Protein AF-A0A1I7D0I8-F1 (afdb_monomer_lite)

pLDDT: mean 78.52, std 21.03, range [39.0, 98.69]

Secondary structure (DSSP, 8-state):
--SSSHHHHHHHHHHHHHHHHHHHHHHSSSS-------PPPP-GGGHHHHHHHHHHHHHTT-HHHHHHHB-S--TTHHHHHHHHHHHHTT---SS--EEE-SSS-TTEEEEEEEEE-TTS-EEEEEEEEEEETTEEEE--STTTT-

Structure (mmCIF, N/CA/C/O backbone):
data_AF-A0A1I7D0I8-F1
#
_entry.id   AF-A0A1I7D0I8-F1
#
loop_
_atom_site.group_PDB
_atom_site.id
_atom_site.type_symbol
_atom_site.label_atom_id
_atom_site.label_alt_id
_atom_site.label_comp_id
_atom_site.label_asym_id
_atom_site.label_entity_id
_atom_site.label_seq_id
_atom_site.pdbx_PDB_ins_code
_atom_site.Cartn_x
_atom_site.Cartn_y
_atom_site.Cartn_z
_atom_site.occupancy
_atom_site.B_iso_or_equiv
_atom_site.auth_seq_id
_atom_site.auth_comp_id
_atom_site.auth_asym_id
_atom_site.auth_atom_id
_atom_site.pdbx_PDB_model_num
ATOM 1 N N . MET A 1 1 ? 69.950 18.286 -62.481 1.00 48.88 1 MET A N 1
ATOM 2 C CA . MET A 1 1 ? 69.064 17.129 -62.732 1.00 48.88 1 MET A CA 1
ATOM 3 C C . MET A 1 1 ? 68.571 16.638 -61.374 1.00 48.88 1 MET A C 1
ATOM 5 O O . MET A 1 1 ? 69.284 15.892 -60.726 1.00 48.88 1 MET A O 1
ATOM 9 N N . GLY A 1 2 ? 67.474 17.189 -60.840 1.00 50.50 2 GLY A N 1
ATOM 10 C CA . GLY A 1 2 ? 67.164 16.956 -59.418 1.00 50.50 2 GLY A CA 1
ATOM 11 C C . GLY A 1 2 ? 65.962 17.684 -58.817 1.00 50.50 2 GLY A C 1
ATOM 12 O O . GLY A 1 2 ? 66.007 17.998 -57.638 1.00 50.50 2 GLY A O 1
ATOM 13 N N . ILE A 1 3 ? 64.910 17.986 -59.588 1.00 49.03 3 ILE A N 1
ATOM 14 C CA . ILE A 1 3 ? 63.690 18.613 -59.026 1.00 49.03 3 ILE A CA 1
ATOM 15 C C . ILE A 1 3 ? 62.401 17.857 -59.417 1.00 49.03 3 ILE A C 1
ATOM 17 O O . ILE A 1 3 ? 61.373 18.016 -58.769 1.00 49.03 3 ILE A O 1
ATOM 21 N N . GLU A 1 4 ? 62.444 16.944 -60.392 1.00 44.22 4 GLU A N 1
ATOM 22 C CA . GLU A 1 4 ? 61.228 16.287 -60.902 1.00 44.22 4 GLU A CA 1
ATOM 23 C C . GLU A 1 4 ? 60.800 15.018 -60.146 1.00 44.22 4 GLU A C 1
ATOM 25 O O . GLU A 1 4 ? 59.616 14.699 -60.118 1.00 44.22 4 GLU A O 1
ATOM 30 N N . ASN A 1 5 ? 61.712 14.332 -59.447 1.00 45.62 5 ASN A N 1
ATOM 31 C CA . ASN A 1 5 ? 61.372 13.083 -58.746 1.00 45.62 5 ASN A CA 1
ATOM 32 C C . ASN A 1 5 ? 60.734 13.280 -57.361 1.00 45.62 5 ASN A C 1
ATOM 34 O O . ASN A 1 5 ? 60.104 12.362 -56.847 1.00 45.62 5 ASN A O 1
ATOM 38 N N . TYR A 1 6 ? 60.832 14.468 -56.754 1.00 47.09 6 TYR A N 1
ATOM 39 C CA . TYR A 1 6 ? 60.347 14.671 -55.381 1.00 47.09 6 TYR A CA 1
ATOM 40 C C . TYR A 1 6 ? 58.831 14.919 -55.295 1.00 47.09 6 TYR A C 1
ATOM 42 O O . TYR A 1 6 ? 58.235 14.721 -54.243 1.00 47.09 6 TYR A O 1
ATOM 50 N N . ARG A 1 7 ? 58.176 15.335 -56.391 1.00 46.88 7 ARG A N 1
ATOM 51 C CA . ARG A 1 7 ? 56.738 15.678 -56.388 1.00 46.88 7 ARG A CA 1
ATOM 52 C C . ARG A 1 7 ? 55.803 14.471 -56.459 1.00 46.88 7 ARG A C 1
ATOM 54 O O . ARG A 1 7 ? 54.665 14.570 -56.006 1.00 46.88 7 ARG A O 1
ATOM 61 N N . ILE A 1 8 ? 56.254 13.354 -57.030 1.00 48.59 8 ILE A N 1
ATOM 62 C CA . ILE A 1 8 ? 55.388 12.190 -57.278 1.00 48.59 8 ILE A CA 1
ATOM 63 C C . ILE A 1 8 ? 55.277 11.296 -56.034 1.00 48.59 8 ILE A C 1
ATOM 65 O O . ILE A 1 8 ? 54.211 10.733 -55.777 1.00 48.59 8 ILE A O 1
ATOM 69 N N . GLU A 1 9 ? 56.321 11.225 -55.205 1.00 44.44 9 GLU A N 1
ATOM 70 C CA . GLU A 1 9 ? 56.291 10.416 -53.979 1.00 44.44 9 GLU A CA 1
ATOM 71 C C . GLU A 1 9 ? 55.437 11.048 -52.871 1.00 44.44 9 GLU A C 1
ATOM 73 O O . GLU A 1 9 ? 54.676 10.353 -52.194 1.00 44.44 9 GLU A O 1
ATOM 78 N N . THR A 1 10 ? 55.459 12.377 -52.721 1.00 45.75 10 THR A N 1
ATOM 79 C CA . THR A 1 10 ? 54.723 13.053 -51.634 1.00 45.75 10 THR A CA 1
ATOM 80 C C . THR A 1 10 ? 53.202 13.030 -51.830 1.00 45.75 10 THR A C 1
ATOM 82 O O . THR A 1 10 ? 52.448 13.109 -50.858 1.00 45.75 10 THR A O 1
ATOM 85 N N . MET A 1 11 ? 52.727 12.902 -53.073 1.00 40.78 11 MET A N 1
ATOM 86 C CA . MET A 1 11 ? 51.295 12.917 -53.390 1.00 40.78 11 MET A CA 1
ATOM 87 C C . MET A 1 11 ? 50.622 11.555 -53.143 1.00 40.78 11 MET A C 1
ATOM 89 O O . MET A 1 11 ? 49.454 11.513 -52.762 1.00 40.78 11 MET A O 1
ATOM 93 N N . LYS A 1 12 ? 51.365 10.443 -53.259 1.00 39.00 12 LYS A N 1
ATOM 94 C CA . LYS A 1 12 ? 50.852 9.088 -52.977 1.00 39.00 12 LYS A CA 1
ATOM 95 C C . LYS A 1 12 ? 50.714 8.804 -51.477 1.00 39.00 12 LYS A C 1
ATOM 97 O O . LYS A 1 12 ? 49.772 8.132 -51.067 1.00 39.00 12 LYS A O 1
ATOM 102 N N . ILE A 1 13 ? 51.591 9.379 -50.651 1.00 46.41 13 ILE A N 1
ATOM 103 C CA . ILE A 1 13 ? 51.574 9.194 -49.187 1.00 46.41 13 ILE A CA 1
ATOM 104 C C . ILE A 1 13 ? 50.351 9.874 -48.547 1.00 46.41 13 ILE A C 1
ATOM 106 O O . ILE A 1 13 ? 49.750 9.333 -47.621 1.00 46.41 13 ILE A O 1
ATOM 110 N N . ARG A 1 14 ? 49.919 11.030 -49.074 1.00 42.53 14 ARG A N 1
ATOM 111 C CA . ARG A 1 14 ? 48.732 11.739 -48.560 1.00 42.53 14 ARG A CA 1
ATOM 112 C C . ARG A 1 14 ? 47.406 11.061 -48.918 1.00 42.53 14 ARG A C 1
ATOM 114 O O . ARG A 1 14 ? 46.431 11.250 -48.195 1.00 42.53 14 ARG A O 1
ATOM 121 N N . LEU A 1 15 ? 47.381 10.265 -49.989 1.00 41.12 15 LEU A N 1
ATOM 122 C CA . LEU A 1 15 ? 46.175 9.569 -50.447 1.00 41.12 15 LEU A CA 1
ATOM 123 C C . LEU A 1 15 ? 45.934 8.237 -49.713 1.00 41.12 15 LEU A C 1
ATOM 125 O O . LEU A 1 15 ? 44.792 7.814 -49.587 1.00 41.12 15 LEU A O 1
ATOM 129 N N . LEU A 1 16 ? 46.990 7.602 -49.191 1.00 41.84 16 LEU A N 1
ATOM 130 C CA . LEU A 1 16 ? 46.902 6.355 -48.414 1.00 41.84 16 LEU A CA 1
ATOM 131 C C . LEU A 1 16 ? 46.567 6.584 -46.931 1.00 41.84 16 LEU A C 1
ATOM 133 O O . LEU A 1 16 ? 45.961 5.724 -46.295 1.00 41.84 16 LEU A O 1
ATOM 137 N N . ALA A 1 17 ? 46.907 7.751 -46.378 1.00 43.59 17 ALA A N 1
ATOM 138 C CA . ALA A 1 17 ? 46.614 8.079 -44.980 1.00 43.59 17 ALA A CA 1
ATOM 139 C C . ALA A 1 17 ? 45.134 8.433 -44.729 1.00 43.59 17 ALA A C 1
ATOM 141 O O . ALA A 1 17 ? 44.655 8.326 -43.603 1.00 43.59 17 ALA A O 1
ATOM 142 N N . THR A 1 18 ? 44.390 8.832 -45.764 1.00 44.91 18 THR A N 1
ATOM 143 C CA . THR A 1 18 ? 42.977 9.231 -45.639 1.00 44.91 18 THR A CA 1
ATOM 144 C C . THR A 1 18 ? 42.000 8.061 -45.762 1.00 44.91 18 THR A C 1
ATOM 146 O O . THR A 1 18 ? 40.880 8.158 -45.271 1.00 44.91 18 THR A O 1
ATOM 149 N N . THR A 1 19 ? 42.406 6.934 -46.354 1.00 44.72 19 THR A N 1
ATOM 150 C CA . THR A 1 19 ? 41.520 5.769 -46.544 1.00 44.72 19 THR A CA 1
ATOM 151 C C . THR A 1 19 ? 41.518 4.814 -45.348 1.00 44.72 19 THR A C 1
ATOM 153 O O . THR A 1 19 ? 40.512 4.159 -45.094 1.00 44.72 19 THR A O 1
ATOM 156 N N . PHE A 1 20 ? 42.599 4.759 -44.563 1.00 41.97 20 PHE A N 1
ATOM 157 C CA . PHE A 1 20 ? 42.677 3.867 -43.396 1.00 41.97 20 PHE A CA 1
ATOM 158 C C . PHE A 1 20 ? 41.934 4.404 -42.161 1.00 41.97 20 PHE A C 1
ATOM 160 O O . PHE A 1 20 ? 41.483 3.628 -41.322 1.00 41.97 20 PHE A O 1
ATOM 167 N N . MET A 1 21 ? 41.753 5.726 -42.061 1.00 41.66 21 MET A N 1
ATOM 168 C CA . MET A 1 21 ? 41.075 6.362 -40.923 1.00 41.66 21 MET A CA 1
ATOM 169 C C . MET A 1 21 ? 39.541 6.316 -41.031 1.00 41.66 21 MET A C 1
ATOM 171 O O . MET A 1 21 ? 38.854 6.444 -40.023 1.00 41.66 21 MET A O 1
ATOM 175 N N . ALA A 1 22 ? 38.993 6.090 -42.230 1.00 42.31 22 ALA A N 1
ATOM 176 C CA . ALA A 1 22 ? 37.548 5.985 -42.446 1.00 42.31 22 ALA A CA 1
ATOM 177 C C . ALA A 1 22 ? 36.986 4.600 -42.069 1.00 42.31 22 ALA A C 1
ATOM 179 O O . ALA A 1 22 ? 35.864 4.503 -41.576 1.00 42.31 22 ALA A O 1
ATOM 180 N N . CYS A 1 23 ? 37.772 3.528 -42.227 1.00 39.50 23 CYS A N 1
ATOM 181 C CA . CYS A 1 23 ? 37.323 2.173 -41.885 1.00 39.50 23 CYS A CA 1
ATOM 182 C C . CYS A 1 23 ? 37.306 1.905 -40.371 1.00 39.50 23 CYS A C 1
ATOM 184 O O . CYS A 1 23 ? 36.460 1.151 -39.901 1.00 39.50 23 CYS A O 1
ATOM 186 N N . VAL A 1 24 ? 38.186 2.541 -39.589 1.00 46.53 24 VAL A N 1
ATOM 187 C CA . VAL A 1 24 ? 38.213 2.365 -38.122 1.00 46.53 24 VAL A CA 1
ATOM 188 C C . VAL A 1 24 ? 37.065 3.121 -37.440 1.00 46.53 24 VAL A C 1
ATOM 190 O O . VAL A 1 24 ? 36.523 2.644 -36.447 1.00 46.53 24 VAL A O 1
ATOM 193 N N . VAL A 1 25 ? 36.630 4.256 -38.001 1.00 45.66 25 VAL A N 1
ATOM 194 C CA . VAL A 1 25 ? 35.525 5.057 -37.444 1.00 45.66 25 VAL A CA 1
ATOM 195 C C . VAL A 1 25 ? 34.154 4.420 -37.719 1.00 45.66 25 VAL A C 1
ATOM 197 O O . VAL A 1 25 ? 33.277 4.496 -36.865 1.00 45.66 25 VAL A O 1
ATOM 200 N N . LEU A 1 26 ? 33.974 3.720 -38.847 1.00 44.88 26 LEU A N 1
ATOM 201 C CA . LEU A 1 26 ? 32.711 3.036 -39.178 1.00 44.88 26 LEU A CA 1
ATOM 202 C C . LEU A 1 26 ? 32.525 1.673 -38.485 1.00 44.88 26 LEU A C 1
ATOM 204 O O . LEU A 1 26 ? 31.398 1.194 -38.388 1.00 44.88 26 LEU A O 1
ATOM 208 N N . LEU A 1 27 ? 33.593 1.056 -37.970 1.00 44.22 27 LEU A N 1
ATOM 209 C CA . LEU A 1 27 ? 33.509 -0.210 -37.225 1.00 44.22 27 LEU A CA 1
ATOM 210 C C . LEU A 1 27 ? 33.183 -0.024 -35.733 1.00 44.22 27 LEU A C 1
ATOM 212 O O . LEU A 1 27 ? 32.792 -0.984 -35.075 1.00 44.22 27 LEU A O 1
ATOM 216 N N . PHE A 1 28 ? 33.285 1.198 -35.201 1.00 45.84 28 PHE A N 1
ATOM 217 C CA . PHE A 1 28 ? 33.007 1.493 -33.788 1.00 45.84 28 PHE A CA 1
ATOM 218 C C . PHE A 1 28 ? 31.588 2.011 -33.511 1.00 45.84 28 PHE A C 1
ATOM 220 O O . PHE A 1 28 ? 31.222 2.195 -32.355 1.00 45.84 28 PHE A O 1
ATOM 227 N N . SER A 1 29 ? 30.763 2.227 -34.540 1.00 46.62 29 SER A N 1
ATOM 228 C CA . SER A 1 29 ? 29.387 2.725 -34.369 1.00 46.62 29 SER A CA 1
ATOM 229 C C . SER A 1 29 ? 28.353 1.623 -34.098 1.00 46.62 29 SER A C 1
ATOM 231 O O . SER A 1 29 ? 27.188 1.930 -33.867 1.00 46.62 29 SER A O 1
ATOM 233 N N . ALA A 1 30 ? 28.744 0.344 -34.133 1.00 48.44 30 ALA A N 1
ATOM 234 C CA . ALA A 1 30 ? 27.815 -0.785 -34.006 1.00 48.44 30 ALA A CA 1
ATOM 235 C C . ALA A 1 30 ? 27.694 -1.361 -32.581 1.00 48.44 30 ALA A C 1
ATOM 237 O O . ALA A 1 30 ? 26.842 -2.212 -32.344 1.00 48.44 30 ALA A O 1
ATOM 238 N N . THR A 1 31 ? 28.505 -0.918 -31.616 1.00 52.00 31 THR A N 1
ATOM 239 C CA . THR A 1 31 ? 28.508 -1.481 -30.250 1.00 52.00 31 THR A CA 1
ATOM 240 C C . THR A 1 31 ? 27.704 -0.665 -29.236 1.00 52.00 31 THR A C 1
ATOM 242 O O . THR A 1 31 ? 27.756 -0.950 -28.044 1.00 52.00 31 THR A O 1
ATOM 245 N N . SER A 1 32 ? 26.920 0.319 -29.687 1.00 51.16 32 SER A N 1
ATOM 246 C CA . SER A 1 32 ? 26.067 1.145 -28.817 1.00 51.16 32 SER A CA 1
ATOM 247 C C . SER A 1 32 ? 24.584 0.773 -28.868 1.00 51.16 32 SER A C 1
ATOM 249 O O . SER A 1 32 ? 23.750 1.576 -28.464 1.00 51.16 32 SER A O 1
ATOM 251 N N . LEU A 1 33 ? 24.220 -0.434 -29.315 1.00 49.75 33 LEU A N 1
ATOM 252 C CA . LEU A 1 33 ? 22.981 -1.045 -28.828 1.00 49.75 33 LEU A CA 1
ATOM 253 C C . LEU A 1 33 ? 23.306 -1.719 -27.492 1.00 49.75 33 LEU A C 1
ATOM 255 O O . LEU A 1 33 ? 23.332 -2.943 -27.375 1.00 49.75 33 LEU A O 1
ATOM 259 N N . SER A 1 34 ? 23.562 -0.904 -26.466 1.00 51.47 34 SER A N 1
ATOM 260 C CA . SER A 1 34 ? 23.255 -1.322 -25.103 1.00 51.47 34 SER A CA 1
ATOM 261 C C . SER A 1 34 ? 21.763 -1.594 -25.128 1.00 51.47 34 SER A C 1
ATOM 263 O O . SER A 1 34 ? 20.964 -0.659 -25.092 1.00 51.47 34 SER A O 1
ATOM 265 N N . GLY A 1 35 ? 21.391 -2.855 -25.345 1.00 44.66 35 GLY A N 1
ATOM 266 C CA . GLY A 1 35 ? 20.004 -3.262 -25.303 1.00 44.66 35 GLY A CA 1
ATOM 267 C C . GLY A 1 35 ? 19.427 -2.692 -24.020 1.00 44.66 35 GLY A C 1
ATOM 268 O O . GLY A 1 35 ? 19.944 -2.966 -22.936 1.00 44.66 35 GLY A O 1
ATOM 269 N N . CYS A 1 36 ? 18.391 -1.867 -24.144 1.00 55.06 36 CYS A N 1
ATOM 270 C CA . CYS A 1 36 ? 17.439 -1.688 -23.068 1.00 55.06 36 CYS A CA 1
ATOM 271 C C . CYS A 1 36 ? 16.874 -3.087 -22.815 1.00 55.06 36 CYS A C 1
ATOM 273 O O . CYS A 1 36 ? 15.862 -3.466 -23.395 1.00 55.06 36 CYS A O 1
ATOM 275 N N . THR A 1 37 ? 17.588 -3.912 -22.049 1.00 51.62 37 THR A N 1
ATOM 276 C CA . THR A 1 37 ? 17.007 -5.117 -21.494 1.00 51.62 37 THR A CA 1
ATOM 277 C C . THR A 1 37 ? 15.959 -4.586 -20.542 1.00 51.62 37 THR A C 1
ATOM 279 O O . THR A 1 37 ? 16.276 -4.064 -19.475 1.00 51.62 37 THR A O 1
ATOM 282 N N . SER A 1 38 ? 14.705 -4.609 -20.988 1.00 59.16 38 SER A N 1
ATOM 283 C CA . SER A 1 38 ? 13.566 -4.477 -20.097 1.00 59.16 38 SER A CA 1
ATOM 284 C C . SER A 1 38 ? 13.858 -5.380 -18.901 1.00 59.16 38 SER A C 1
ATOM 286 O O . SER A 1 38 ? 14.307 -6.518 -19.084 1.00 59.16 38 SER A O 1
ATOM 288 N N . GLY A 1 39 ? 13.720 -4.846 -17.686 1.00 66.81 39 GLY A N 1
ATOM 289 C CA . GLY A 1 39 ? 13.868 -5.651 -16.479 1.00 66.81 39 GLY A CA 1
ATOM 290 C C . GLY A 1 39 ? 12.979 -6.902 -16.552 1.00 66.81 39 GLY A C 1
ATOM 291 O O . GLY A 1 39 ? 12.086 -6.982 -17.402 1.00 66.81 39 GLY A O 1
ATOM 292 N N . PRO A 1 40 ? 13.211 -7.905 -15.693 1.00 78.31 40 PRO A N 1
ATOM 293 C CA . PRO A 1 40 ? 12.360 -9.085 -15.662 1.00 78.31 40 PRO A CA 1
ATOM 294 C C . PRO A 1 40 ? 10.892 -8.680 -15.533 1.00 78.31 40 PRO A C 1
ATOM 296 O O . PRO A 1 40 ? 10.565 -7.697 -14.863 1.00 78.31 40 PRO A O 1
ATOM 299 N N . ALA A 1 41 ? 10.024 -9.457 -16.180 1.00 84.81 41 ALA A N 1
ATOM 300 C CA . ALA A 1 41 ? 8.589 -9.244 -16.114 1.00 84.81 41 ALA A CA 1
ATOM 301 C C . ALA A 1 41 ? 8.104 -9.212 -14.648 1.00 84.81 41 ALA A C 1
ATOM 303 O O . ALA A 1 41 ? 8.691 -9.896 -13.799 1.00 84.81 41 ALA A O 1
ATOM 304 N N . PRO A 1 42 ? 7.034 -8.457 -14.348 1.00 88.00 42 PRO A N 1
ATOM 305 C CA . PRO A 1 42 ? 6.512 -8.342 -12.996 1.00 88.00 42 PRO A CA 1
ATOM 306 C C . PRO A 1 42 ? 6.181 -9.688 -12.350 1.00 88.00 42 PRO A C 1
ATOM 308 O O . PRO A 1 42 ? 5.407 -10.487 -12.879 1.00 88.00 42 PRO A O 1
ATOM 311 N N . ASP A 1 43 ? 6.738 -9.922 -11.163 1.00 88.19 43 ASP A N 1
ATOM 312 C CA . ASP A 1 43 ? 6.449 -11.113 -10.366 1.00 88.19 43 ASP A CA 1
ATOM 313 C C . ASP A 1 43 ? 5.155 -10.898 -9.577 1.00 88.19 43 ASP A C 1
ATOM 315 O O . ASP A 1 43 ? 5.137 -10.279 -8.508 1.00 88.19 43 ASP A O 1
ATOM 319 N N . LEU A 1 44 ? 4.039 -11.373 -10.130 1.00 87.25 44 LEU A N 1
ATOM 320 C CA . LEU A 1 44 ? 2.713 -11.151 -9.555 1.00 87.25 44 LEU A CA 1
ATOM 321 C C . LEU A 1 44 ? 2.546 -11.778 -8.163 1.00 87.25 44 LEU A C 1
ATOM 323 O O . LEU A 1 44 ? 1.736 -11.266 -7.389 1.00 87.25 44 LEU A O 1
ATOM 327 N N . GLY A 1 45 ? 3.317 -12.824 -7.833 1.00 85.62 45 GLY A N 1
ATOM 328 C CA . GLY A 1 45 ? 3.255 -13.522 -6.544 1.00 85.62 45 GLY A CA 1
ATOM 329 C C . GLY A 1 45 ? 3.851 -12.729 -5.379 1.00 85.62 45 GLY A C 1
ATOM 330 O O . GLY A 1 45 ? 3.618 -13.065 -4.222 1.00 85.62 45 GLY A O 1
ATOM 331 N N . LYS A 1 46 ? 4.592 -11.649 -5.661 1.00 88.25 46 LYS A N 1
ATOM 332 C CA . LYS A 1 46 ? 5.194 -10.782 -4.633 1.00 88.25 46 LYS A CA 1
ATOM 333 C C . LYS A 1 46 ? 4.329 -9.583 -4.243 1.00 88.25 46 LYS A C 1
ATOM 335 O O . LYS A 1 46 ? 4.673 -8.878 -3.298 1.00 88.25 46 LYS A O 1
ATOM 340 N N . ARG A 1 47 ? 3.214 -9.339 -4.942 1.00 91.62 47 ARG A N 1
ATOM 341 C CA . ARG A 1 47 ? 2.340 -8.179 -4.688 1.00 91.62 47 ARG A CA 1
ATOM 342 C C . ARG A 1 47 ? 1.678 -8.225 -3.317 1.00 91.62 47 ARG A C 1
ATOM 344 O O . ARG A 1 47 ? 1.679 -7.216 -2.619 1.00 91.62 47 ARG A O 1
ATOM 351 N N . ASP A 1 48 ? 1.192 -9.396 -2.912 1.00 93.88 48 ASP A N 1
ATOM 352 C CA . ASP A 1 48 ? 0.458 -9.579 -1.652 1.00 93.88 48 ASP A CA 1
ATOM 353 C C . ASP A 1 48 ? 1.301 -9.191 -0.424 1.00 93.88 48 ASP A C 1
ATOM 355 O O . ASP A 1 48 ? 0.786 -8.615 0.536 1.00 93.88 48 ASP A O 1
ATOM 359 N N . ALA A 1 49 ? 2.616 -9.433 -0.470 1.00 94.75 49 ALA A N 1
ATOM 360 C CA . ALA A 1 49 ? 3.539 -9.058 0.601 1.00 94.75 49 ALA A CA 1
ATOM 361 C C . ALA A 1 49 ? 3.664 -7.531 0.750 1.00 94.75 49 ALA A C 1
ATOM 363 O O . ALA A 1 49 ? 3.726 -7.006 1.866 1.00 94.75 49 ALA A O 1
ATOM 364 N N . VAL A 1 50 ? 3.654 -6.807 -0.373 1.00 95.56 50 VAL A N 1
ATOM 365 C CA . VAL A 1 50 ? 3.688 -5.339 -0.375 1.00 95.56 50 VAL A CA 1
ATOM 366 C C . VAL A 1 50 ? 2.353 -4.781 0.101 1.00 95.56 50 VAL A C 1
ATOM 368 O O . VAL A 1 50 ? 2.352 -3.900 0.954 1.00 95.56 50 VAL A O 1
ATOM 371 N N . VAL A 1 51 ? 1.225 -5.336 -0.359 1.00 97.06 51 VAL A N 1
ATOM 372 C CA . VAL A 1 51 ? -0.111 -4.977 0.154 1.00 97.06 51 VAL A CA 1
ATOM 373 C C . VAL A 1 51 ? -0.172 -5.151 1.670 1.00 97.06 51 VAL A C 1
ATOM 375 O O . VAL A 1 51 ? -0.585 -4.230 2.370 1.00 97.06 51 VAL A O 1
ATOM 378 N N . SER A 1 52 ? 0.312 -6.285 2.178 1.00 97.69 52 SER A N 1
ATOM 379 C CA . SER A 1 52 ? 0.376 -6.557 3.618 1.00 97.69 52 SER A CA 1
ATOM 380 C C . SER A 1 52 ? 1.172 -5.493 4.366 1.00 97.69 52 SER A C 1
ATOM 382 O O . SER A 1 52 ? 0.704 -4.962 5.371 1.00 97.69 52 SER A O 1
ATOM 384 N N . SER A 1 53 ? 2.334 -5.116 3.832 1.00 97.81 53 SER A N 1
ATOM 385 C CA . SER A 1 53 ? 3.187 -4.086 4.432 1.00 97.81 53 SER A CA 1
ATOM 386 C C . SER A 1 53 ? 2.539 -2.695 4.412 1.00 97.81 53 SER A C 1
ATOM 388 O O . SER A 1 53 ? 2.671 -1.944 5.376 1.00 97.81 53 SER A O 1
ATOM 390 N N . VAL A 1 54 ? 1.816 -2.347 3.340 1.00 97.75 54 VAL A N 1
ATOM 391 C CA . VAL A 1 54 ? 1.066 -1.082 3.243 1.00 97.75 54 VAL A CA 1
ATOM 392 C C . VAL A 1 54 ? -0.055 -1.047 4.277 1.00 97.75 54 VAL A C 1
ATOM 394 O O . VAL A 1 54 ? -0.189 -0.059 4.993 1.00 97.75 54 VAL A O 1
ATOM 397 N N . MET A 1 55 ? -0.835 -2.123 4.391 1.00 98.44 55 MET A N 1
ATOM 398 C CA . MET A 1 55 ? -1.947 -2.199 5.343 1.00 98.44 55 MET A CA 1
ATOM 399 C C . MET A 1 55 ? -1.463 -2.137 6.795 1.00 98.44 55 MET A C 1
ATOM 401 O O . MET A 1 55 ? -2.061 -1.420 7.593 1.00 98.44 55 MET A O 1
ATOM 405 N N . GLN A 1 56 ? -0.346 -2.797 7.118 1.00 98.56 56 GLN A N 1
ATOM 406 C CA . GLN A 1 56 ? 0.307 -2.681 8.427 1.00 98.56 56 GLN A CA 1
ATOM 407 C C . GLN A 1 56 ? 0.742 -1.242 8.724 1.00 98.56 56 GLN A C 1
ATOM 409 O O . GLN A 1 56 ? 0.490 -0.728 9.812 1.00 98.56 56 GLN A O 1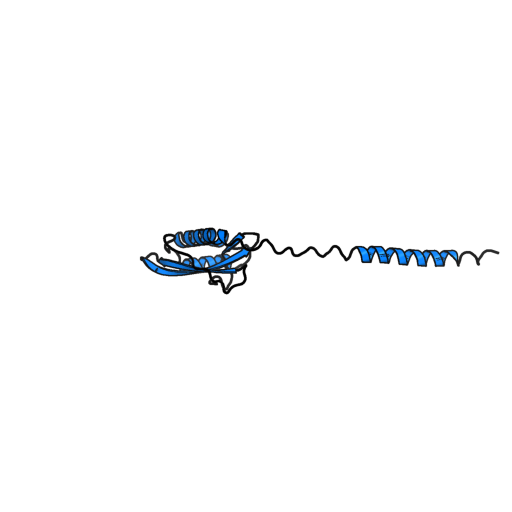
ATOM 414 N N . ALA A 1 57 ? 1.357 -0.565 7.751 1.00 98.38 57 ALA A N 1
ATOM 415 C CA . ALA A 1 57 ? 1.772 0.824 7.915 1.0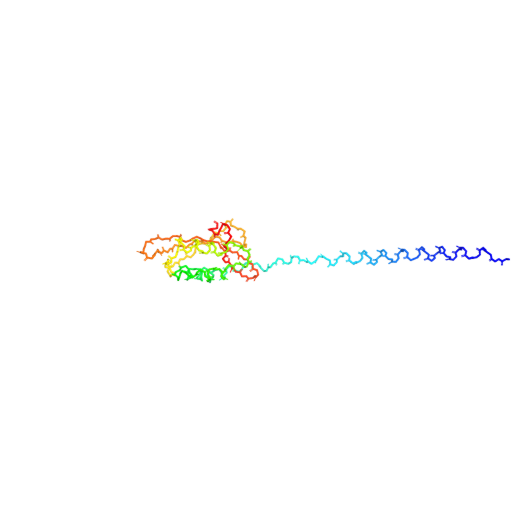0 98.38 57 ALA A CA 1
ATOM 416 C C . ALA A 1 57 ? 0.570 1.771 8.082 1.00 98.38 57 ALA A C 1
ATOM 418 O O . ALA A 1 57 ? 0.620 2.681 8.905 1.00 98.38 57 ALA A O 1
ATOM 419 N N . LEU A 1 58 ? -0.536 1.543 7.364 1.00 98.44 58 LEU A N 1
ATOM 420 C CA . LEU A 1 58 ? -1.776 2.305 7.541 1.00 98.44 58 LEU A CA 1
ATOM 421 C C . LEU A 1 58 ? -2.392 2.076 8.923 1.00 98.44 58 LEU A C 1
ATOM 423 O O . LEU A 1 58 ? -2.745 3.047 9.592 1.00 98.44 58 LEU A O 1
ATOM 427 N N . ASN A 1 59 ? -2.472 0.823 9.376 1.00 98.69 59 ASN A N 1
ATOM 428 C CA . ASN A 1 59 ? -2.965 0.480 10.708 1.00 98.69 59 ASN A CA 1
ATOM 429 C C . ASN A 1 59 ? -2.139 1.150 11.816 1.00 98.69 59 ASN A C 1
ATOM 431 O O . ASN A 1 59 ? -2.701 1.798 12.695 1.00 98.69 59 ASN A O 1
ATOM 435 N N . ALA A 1 60 ? -0.811 1.071 11.722 1.00 98.44 60 ALA A N 1
ATOM 436 C CA . ALA A 1 60 ? 0.110 1.697 12.668 1.00 98.44 60 ALA A CA 1
ATOM 437 C C . ALA A 1 60 ? 0.243 3.222 12.492 1.00 98.44 60 ALA A C 1
ATOM 439 O O . ALA A 1 60 ? 0.924 3.870 13.285 1.00 98.44 60 ALA A O 1
ATOM 440 N N . GLN A 1 61 ? -0.373 3.795 11.451 1.00 98.25 61 GLN A N 1
ATOM 441 C CA . GLN A 1 61 ? -0.197 5.190 11.036 1.00 98.25 61 GLN A CA 1
ATOM 442 C C . GLN A 1 61 ? 1.288 5.564 10.823 1.00 98.25 61 GLN A C 1
ATOM 444 O O . GLN A 1 61 ? 1.709 6.694 11.077 1.00 98.25 61 GLN A O 1
ATOM 449 N N . ASP A 1 62 ? 2.088 4.609 10.343 1.00 98.06 62 ASP A N 1
ATOM 450 C CA . ASP A 1 62 ? 3.531 4.736 10.141 1.00 98.06 62 ASP A CA 1
ATOM 451 C C . ASP A 1 62 ? 3.838 5.346 8.765 1.00 98.06 62 ASP A C 1
ATOM 453 O O . ASP A 1 62 ? 3.982 4.662 7.744 1.00 98.06 62 ASP A O 1
ATOM 457 N N . LYS A 1 63 ? 3.931 6.678 8.745 1.00 96.12 63 LYS A N 1
ATOM 458 C CA . LYS A 1 63 ? 4.238 7.454 7.535 1.00 96.12 63 LYS A CA 1
ATOM 459 C C . LYS A 1 63 ? 5.585 7.059 6.939 1.00 96.12 63 LYS A C 1
ATOM 461 O O . LYS A 1 63 ? 5.701 6.921 5.723 1.00 96.12 63 LYS A O 1
ATOM 466 N N . ASP A 1 64 ? 6.596 6.877 7.780 1.00 94.88 64 ASP A N 1
ATOM 467 C CA . ASP A 1 64 ? 7.955 6.604 7.321 1.00 94.88 64 ASP A CA 1
ATOM 468 C C . ASP A 1 64 ? 8.029 5.225 6.664 1.00 94.88 64 ASP A C 1
ATOM 470 O O . ASP A 1 64 ? 8.731 5.050 5.665 1.00 94.88 64 ASP A O 1
ATOM 474 N N . GLN A 1 65 ? 7.267 4.253 7.168 1.00 96.31 65 GLN A N 1
ATOM 475 C CA . GLN A 1 65 ? 7.137 2.952 6.526 1.00 96.31 65 GLN A CA 1
ATOM 476 C C . GLN A 1 65 ? 6.423 3.037 5.171 1.00 96.31 65 GLN A C 1
ATOM 478 O O . GLN A 1 65 ? 6.890 2.415 4.217 1.00 96.31 65 GLN A O 1
ATOM 483 N N . LEU A 1 66 ? 5.361 3.839 5.033 1.00 95.38 66 LEU A N 1
ATOM 484 C CA . LEU A 1 66 ? 4.730 4.074 3.723 1.00 95.38 66 LEU A CA 1
ATOM 485 C C . LEU A 1 66 ? 5.712 4.693 2.720 1.00 95.38 66 LEU A C 1
ATOM 487 O O . LEU A 1 66 ? 5.771 4.255 1.571 1.00 95.38 66 LEU A O 1
ATOM 491 N N . VAL A 1 67 ? 6.519 5.665 3.155 1.00 93.94 67 VAL A N 1
ATOM 492 C CA . VAL A 1 67 ? 7.551 6.285 2.309 1.00 93.94 67 VAL A CA 1
ATOM 493 C C . VAL A 1 67 ? 8.629 5.269 1.914 1.00 93.94 67 VAL A C 1
ATOM 495 O O . VAL A 1 67 ? 9.031 5.241 0.754 1.00 93.94 67 VAL A O 1
ATOM 498 N N . LYS A 1 68 ? 9.060 4.387 2.826 1.00 92.56 68 LYS A N 1
ATOM 499 C CA . LYS A 1 68 ? 10.034 3.315 2.527 1.00 92.56 68 LYS A CA 1
ATOM 500 C C . LYS A 1 68 ? 9.514 2.272 1.540 1.00 92.56 68 LYS A C 1
ATOM 502 O O . LYS A 1 68 ? 10.309 1.688 0.811 1.00 92.56 68 LYS A O 1
ATOM 507 N N . LEU A 1 69 ? 8.207 2.006 1.546 1.00 93.31 69 LEU A N 1
ATOM 508 C CA . LEU A 1 69 ? 7.571 1.088 0.598 1.00 93.31 69 LEU A CA 1
ATOM 509 C C . LEU A 1 69 ? 7.451 1.693 -0.803 1.00 93.31 69 LEU A C 1
ATOM 511 O O . LEU A 1 69 ? 7.196 0.960 -1.760 1.00 93.31 69 LEU A O 1
ATOM 515 N N . ALA A 1 70 ? 7.607 3.010 -0.933 1.00 90.06 70 ALA A N 1
ATOM 516 C CA . ALA A 1 70 ? 7.533 3.701 -2.204 1.00 90.06 70 ALA A CA 1
ATOM 517 C C . ALA A 1 70 ? 8.870 3.719 -2.950 1.00 90.06 70 ALA A C 1
ATOM 519 O O . ALA A 1 70 ? 9.942 3.501 -2.387 1.00 90.06 70 ALA A O 1
ATOM 520 N N . GLN A 1 71 ? 8.806 4.004 -4.252 1.00 74.06 71 GLN A N 1
ATOM 521 C CA . GLN A 1 71 ? 10.021 4.259 -5.022 1.00 74.06 71 GLN A CA 1
ATOM 522 C C . GLN A 1 71 ? 10.750 5.499 -4.487 1.00 74.06 71 GLN A C 1
ATOM 524 O O . GLN A 1 71 ? 10.090 6.483 -4.133 1.00 74.06 71 GLN A O 1
ATOM 529 N N . PRO A 1 72 ? 12.091 5.540 -4.548 1.00 64.50 72 PRO A N 1
ATOM 530 C CA . PRO A 1 72 ? 12.799 6.811 -4.520 1.00 64.50 72 PRO A CA 1
ATOM 531 C C . PRO A 1 72 ? 12.351 7.605 -5.752 1.00 64.50 72 PRO A C 1
ATOM 533 O O . PRO A 1 72 ? 12.598 7.156 -6.870 1.00 64.50 72 PRO A O 1
ATOM 536 N N . GLY A 1 73 ? 11.676 8.752 -5.618 1.00 59.56 73 GLY A N 1
ATOM 537 C CA . GLY A 1 73 ? 11.376 9.498 -6.847 1.00 59.56 73 GLY A CA 1
ATOM 538 C C . GLY A 1 73 ? 10.444 10.699 -6.809 1.00 59.56 73 GLY A C 1
ATOM 539 O O . GLY A 1 73 ? 10.758 11.663 -7.502 1.00 59.56 73 GLY A O 1
ATOM 540 N N . PRO A 1 74 ? 9.332 10.736 -6.060 1.00 61.41 74 PRO A N 1
ATOM 541 C CA . PRO A 1 74 ? 8.537 11.954 -6.030 1.00 61.41 74 PRO A CA 1
ATOM 542 C C . PRO A 1 74 ? 8.895 12.810 -4.811 1.00 61.41 74 PRO A C 1
ATOM 544 O O . PRO A 1 74 ? 8.838 12.344 -3.677 1.00 61.41 74 PRO A O 1
ATOM 547 N N . GLN A 1 75 ? 9.165 14.105 -5.032 1.00 63.91 75 GLN A N 1
ATOM 548 C CA . GLN A 1 75 ? 9.241 15.123 -3.964 1.00 63.91 75 GLN A CA 1
ATOM 549 C C . GLN A 1 75 ? 7.966 15.164 -3.089 1.00 63.91 75 GLN A C 1
ATOM 551 O O . GLN A 1 75 ? 7.965 15.769 -2.023 1.00 63.91 75 GLN A O 1
ATOM 556 N N . THR A 1 76 ? 6.888 14.510 -3.536 1.00 78.69 76 THR A N 1
ATOM 557 C CA . THR A 1 76 ? 5.579 14.422 -2.882 1.00 78.69 76 THR A CA 1
ATOM 558 C C . THR A 1 76 ? 5.360 13.127 -2.090 1.00 78.69 76 THR A C 1
ATOM 560 O O . THR A 1 76 ? 4.252 12.923 -1.599 1.00 78.69 76 THR A O 1
ATOM 563 N N . ALA A 1 77 ? 6.355 12.235 -1.966 1.00 85.44 77 ALA A N 1
ATOM 564 C CA . ALA A 1 77 ? 6.185 10.956 -1.263 1.00 85.44 77 ALA A CA 1
ATOM 565 C C . ALA A 1 77 ? 5.713 11.161 0.186 1.00 85.44 77 ALA A C 1
ATOM 567 O O . ALA A 1 77 ? 4.707 10.587 0.593 1.00 85.44 77 ALA A O 1
ATOM 568 N N . ASP A 1 78 ? 6.369 12.054 0.929 1.00 90.31 78 ASP A N 1
ATOM 569 C CA . ASP A 1 78 ? 5.983 12.407 2.298 1.00 90.31 78 ASP A CA 1
ATOM 570 C C . ASP A 1 78 ? 4.560 12.971 2.394 1.00 90.31 78 ASP A C 1
ATOM 572 O O . ASP A 1 78 ? 3.775 12.536 3.238 1.00 90.31 78 ASP A O 1
ATOM 576 N N . SER A 1 79 ? 4.205 13.930 1.529 1.00 90.62 79 SER A N 1
ATOM 577 C CA . SER A 1 79 ? 2.872 14.542 1.550 1.00 90.62 79 SER A CA 1
ATOM 578 C C . SER A 1 79 ? 1.783 13.536 1.188 1.00 90.62 79 SER A C 1
ATOM 580 O O . SER A 1 79 ? 0.721 13.538 1.803 1.00 90.62 79 SER A O 1
ATOM 582 N N . ASN A 1 80 ? 2.048 12.639 0.238 1.00 92.31 80 ASN A N 1
ATOM 583 C CA . ASN A 1 80 ? 1.080 11.634 -0.191 1.00 92.31 80 ASN A CA 1
ATOM 584 C C . ASN A 1 80 ? 0.952 10.491 0.822 1.00 92.31 80 ASN A C 1
ATOM 586 O O . ASN A 1 80 ? -0.162 10.033 1.064 1.00 92.31 80 ASN A O 1
ATOM 590 N N . ALA A 1 81 ? 2.038 10.095 1.493 1.00 94.00 81 ALA A N 1
ATOM 591 C CA . ALA A 1 81 ? 1.968 9.183 2.635 1.00 94.00 81 ALA A CA 1
ATOM 592 C C . ALA A 1 81 ? 1.122 9.782 3.772 1.00 94.00 81 ALA A C 1
ATOM 594 O O . ALA A 1 81 ? 0.271 9.100 4.344 1.00 94.00 81 ALA A O 1
ATOM 595 N N . GLN A 1 82 ? 1.292 11.078 4.057 1.00 95.38 82 GLN A N 1
ATOM 596 C CA . GLN A 1 82 ? 0.471 11.776 5.046 1.00 95.38 82 GLN A CA 1
ATOM 597 C C . GLN A 1 82 ? -1.010 11.835 4.635 1.00 95.38 82 GLN A C 1
ATOM 599 O O . GLN A 1 82 ? -1.882 11.657 5.487 1.00 95.38 82 GLN A O 1
ATOM 604 N N . LEU A 1 83 ? -1.303 12.054 3.348 1.00 94.19 83 LEU A N 1
ATOM 605 C CA . LEU A 1 83 ? -2.671 12.009 2.821 1.00 94.19 83 LEU A CA 1
ATOM 606 C C . LEU A 1 83 ? -3.283 10.609 2.961 1.00 94.19 83 LEU A C 1
ATOM 608 O O . LEU A 1 83 ? -4.399 10.495 3.463 1.00 94.19 83 LEU A O 1
ATOM 612 N N . MET A 1 84 ? -2.543 9.550 2.619 1.00 95.75 84 MET A N 1
ATOM 613 C CA . MET A 1 84 ? -2.991 8.166 2.818 1.00 95.75 84 MET A CA 1
ATOM 614 C C . MET A 1 84 ? -3.322 7.873 4.286 1.00 95.75 84 MET A C 1
ATOM 616 O O . MET A 1 84 ? -4.361 7.281 4.569 1.00 95.75 84 MET A O 1
ATOM 620 N N . ILE A 1 85 ? -2.493 8.330 5.230 1.00 97.25 85 ILE A N 1
ATOM 621 C CA . ILE A 1 85 ? -2.771 8.183 6.669 1.00 97.25 85 ILE A CA 1
ATOM 622 C C . ILE A 1 85 ? -3.992 8.997 7.093 1.00 97.25 85 ILE A C 1
ATOM 624 O O . ILE A 1 85 ? -4.763 8.542 7.930 1.00 97.25 85 ILE A O 1
ATOM 628 N N . SER A 1 86 ? -4.191 10.192 6.536 1.00 96.44 86 SER A N 1
ATOM 629 C CA . SER A 1 86 ? -5.378 10.991 6.861 1.00 96.44 86 SER A CA 1
ATOM 630 C C . SER A 1 86 ? -6.681 10.333 6.398 1.00 96.44 86 SER A C 1
ATOM 632 O O . SER A 1 86 ? -7.720 10.545 7.014 1.00 96.44 86 SER A O 1
ATOM 634 N N . GLU A 1 87 ? -6.620 9.530 5.333 1.00 95.88 87 GLU A N 1
ATOM 635 C CA . GLU A 1 87 ? -7.786 8.880 4.736 1.00 95.88 87 GLU A CA 1
ATOM 636 C C . GLU A 1 87 ? -8.057 7.493 5.332 1.00 95.88 87 GLU A C 1
ATOM 638 O O . GLU A 1 87 ? -9.210 7.140 5.573 1.00 95.88 87 GLU A O 1
ATOM 643 N N . TRP A 1 88 ? -7.003 6.717 5.597 1.00 97.88 88 TRP A N 1
ATOM 644 C CA . TRP A 1 88 ? -7.109 5.307 5.993 1.00 97.88 88 TRP A CA 1
ATOM 645 C C . TRP A 1 88 ? -6.235 4.933 7.193 1.00 97.88 88 TRP A C 1
ATOM 647 O O . TRP A 1 88 ? -5.974 3.756 7.432 1.00 97.88 88 TRP A O 1
ATOM 657 N N . GLY A 1 89 ? -5.750 5.905 7.959 1.00 97.75 89 GLY A N 1
ATOM 658 C CA . GLY A 1 89 ? -4.997 5.639 9.180 1.00 97.75 89 GLY A CA 1
ATOM 659 C C . GLY A 1 89 ? -5.822 4.841 10.192 1.00 97.75 89 GLY A C 1
ATOM 660 O O . GLY A 1 89 ? -6.976 5.170 10.464 1.00 97.75 89 GLY A O 1
ATOM 661 N N . GLY A 1 90 ? -5.223 3.794 10.756 1.00 98.00 90 GLY A N 1
ATOM 662 C CA . GLY A 1 90 ? -5.849 2.947 11.772 1.00 98.00 90 GLY A CA 1
ATOM 663 C C . GLY A 1 90 ? -6.869 1.934 11.240 1.00 98.00 90 GLY A C 1
ATOM 664 O O . GLY A 1 90 ? -7.535 1.280 12.041 1.00 98.00 90 GLY A O 1
ATOM 665 N N . VAL A 1 91 ? -7.008 1.775 9.919 1.00 98.25 91 VAL A N 1
ATOM 666 C CA . VAL A 1 91 ? -7.813 0.680 9.348 1.00 98.25 91 VAL A CA 1
ATOM 667 C C . VAL A 1 91 ? -7.319 -0.683 9.832 1.00 98.25 91 VAL A C 1
ATOM 669 O O . VAL A 1 91 ? -6.137 -0.855 10.125 1.00 98.25 91 VAL A O 1
ATOM 672 N N . ASN A 1 92 ? -8.206 -1.674 9.895 1.00 97.81 92 ASN A N 1
ATOM 673 C CA . ASN A 1 92 ? -7.820 -3.046 10.221 1.00 97.81 92 ASN A CA 1
ATOM 674 C C . ASN A 1 92 ? -6.902 -3.627 9.122 1.00 97.81 92 ASN A C 1
ATOM 676 O O . ASN A 1 92 ? -7.196 -3.526 7.926 1.00 97.81 92 ASN A O 1
ATOM 680 N N . ASP A 1 93 ? -5.797 -4.249 9.528 1.00 97.31 93 ASP A N 1
ATOM 681 C CA . ASP A 1 93 ? -4.778 -4.840 8.652 1.00 97.31 93 ASP A CA 1
ATOM 682 C C . ASP A 1 93 ? -4.888 -6.370 8.531 1.00 97.31 93 ASP A C 1
ATOM 684 O O . ASP A 1 93 ? -3.985 -7.026 8.007 1.00 97.31 93 ASP A O 1
ATOM 688 N N . SER A 1 94 ? -6.003 -6.952 8.971 1.00 94.94 94 SER A N 1
ATOM 689 C CA . SER A 1 94 ? -6.228 -8.396 8.942 1.00 94.94 94 SER A CA 1
ATOM 690 C C . SER A 1 94 ? -7.597 -8.764 8.370 1.00 94.94 94 SER A C 1
ATOM 692 O O . SER A 1 94 ? -8.525 -7.958 8.346 1.00 94.94 94 SER A O 1
ATOM 694 N N . GLY A 1 95 ? -7.736 -10.003 7.887 1.00 92.62 95 GLY A N 1
ATOM 695 C CA . GLY A 1 95 ? -9.020 -10.538 7.415 1.00 92.62 95 GLY A CA 1
ATOM 696 C C . GLY A 1 95 ? -9.556 -9.926 6.115 1.00 92.62 95 GLY A C 1
ATOM 697 O O . GLY A 1 95 ? -10.693 -10.207 5.744 1.00 92.62 95 GLY A O 1
ATOM 698 N N . TYR A 1 96 ? -8.763 -9.116 5.413 1.00 93.88 96 TYR A N 1
ATOM 699 C CA . TYR A 1 96 ? -9.117 -8.572 4.105 1.00 93.88 96 TYR A CA 1
ATOM 700 C C . TYR A 1 96 ? -8.651 -9.478 2.958 1.00 93.88 96 TYR A C 1
ATOM 702 O O . TYR A 1 96 ? -7.837 -10.386 3.124 1.00 93.88 96 TYR A O 1
ATOM 710 N N . THR A 1 97 ? -9.144 -9.207 1.752 1.00 92.25 97 THR A N 1
ATOM 711 C CA . THR A 1 97 ? -8.638 -9.808 0.510 1.00 92.25 97 THR A CA 1
ATOM 712 C C . THR A 1 97 ? -8.408 -8.698 -0.514 1.00 92.25 97 THR A C 1
ATOM 714 O O . THR A 1 97 ? -9.353 -7.957 -0.801 1.00 92.25 97 THR A O 1
ATOM 717 N N . PRO A 1 98 ? -7.185 -8.537 -1.052 1.00 94.31 98 PRO A N 1
ATOM 718 C CA . PRO A 1 98 ? -6.926 -7.528 -2.066 1.00 94.31 98 PRO A CA 1
ATOM 719 C C . PRO A 1 98 ? -7.559 -7.902 -3.406 1.00 94.31 98 PRO A C 1
ATOM 721 O O . PRO A 1 98 ? -7.530 -9.055 -3.836 1.00 94.31 98 PRO A O 1
ATOM 724 N N . VAL A 1 99 ? -8.089 -6.895 -4.090 1.00 94.88 99 VAL A N 1
ATOM 725 C CA . VAL A 1 99 ? -8.569 -6.984 -5.469 1.00 94.88 99 VAL A CA 1
ATOM 726 C C . VAL A 1 99 ? -7.627 -6.182 -6.356 1.00 94.88 99 VAL A C 1
ATOM 728 O O . VAL A 1 99 ? -7.406 -4.993 -6.126 1.00 94.88 99 VAL A O 1
ATOM 731 N N . TYR A 1 100 ? -7.093 -6.834 -7.384 1.00 91.56 100 TYR A N 1
ATOM 732 C CA . TYR A 1 100 ? -6.170 -6.235 -8.343 1.00 91.56 100 TYR A CA 1
ATOM 733 C C . TYR A 1 100 ? -6.901 -5.858 -9.631 1.00 91.56 100 TYR A C 1
ATOM 735 O O . TYR A 1 100 ? -7.620 -6.683 -10.193 1.00 91.56 100 TYR A O 1
ATOM 743 N N . SER A 1 101 ? -6.701 -4.632 -10.121 1.00 85.62 101 SER A N 1
ATOM 744 C CA . SER A 1 101 ? -7.182 -4.252 -11.455 1.00 85.62 101 SER A CA 1
ATOM 745 C C . SER A 1 101 ? -6.281 -4.831 -12.546 1.00 85.62 101 SER A C 1
ATOM 747 O O . SER A 1 101 ? -5.057 -4.752 -12.448 1.00 85.62 101 SER A O 1
ATOM 749 N N . SER A 1 102 ? -6.893 -5.367 -13.603 1.00 70.62 102 SER A N 1
ATOM 750 C CA . SER A 1 102 ? -6.219 -5.844 -14.817 1.00 70.62 102 SER A CA 1
ATOM 751 C C . SER A 1 102 ? -6.187 -4.810 -15.948 1.00 70.62 102 SER A C 1
ATOM 753 O O . SER A 1 102 ? -5.705 -5.120 -17.032 1.00 70.62 102 SER A O 1
ATOM 755 N N . GLU A 1 103 ? -6.739 -3.612 -15.738 1.00 74.12 103 GLU A N 1
ATOM 756 C CA . GLU A 1 103 ? -6.900 -2.590 -16.789 1.00 74.12 103 GLU A CA 1
ATOM 757 C C . GLU A 1 103 ? -5.639 -1.739 -17.016 1.00 74.12 103 GLU A C 1
ATOM 759 O O . GLU A 1 103 ? -5.589 -0.932 -17.942 1.00 74.12 103 GLU A O 1
ATOM 764 N N . LEU A 1 104 ? -4.616 -1.906 -16.175 1.00 72.31 104 LEU A N 1
ATOM 765 C CA . LEU A 1 104 ? -3.380 -1.132 -16.225 1.00 72.31 104 LEU A CA 1
ATOM 766 C C . LEU A 1 104 ? -2.255 -1.879 -16.959 1.00 72.31 104 LEU A C 1
ATOM 768 O O . LEU A 1 104 ? -2.316 -3.086 -17.186 1.00 72.31 104 LEU A O 1
ATOM 772 N N . SER A 1 105 ? -1.208 -1.129 -17.323 1.00 78.12 105 SER A N 1
ATOM 773 C CA . SER A 1 105 ? 0.063 -1.670 -17.835 1.00 78.12 105 SER A CA 1
ATOM 774 C C . SER A 1 105 ? 0.577 -2.799 -16.930 1.00 78.12 105 SER A C 1
ATOM 776 O O . SER A 1 105 ? 0.429 -2.670 -15.719 1.00 78.12 105 SER A O 1
ATOM 778 N N . PRO A 1 106 ? 1.232 -3.861 -17.442 1.00 79.38 106 PRO A N 1
ATOM 779 C CA . PRO A 1 106 ? 1.718 -4.974 -16.613 1.00 79.38 106 PRO A CA 1
ATOM 780 C C . PRO A 1 106 ? 2.573 -4.535 -15.414 1.00 79.38 106 PRO A C 1
ATOM 782 O O . PRO A 1 106 ? 2.546 -5.187 -14.371 1.00 79.38 106 PRO A O 1
ATOM 785 N N . ASP A 1 107 ? 3.281 -3.411 -15.539 1.00 86.81 107 ASP A N 1
ATOM 786 C CA . ASP A 1 107 ? 4.164 -2.865 -14.506 1.00 86.81 107 ASP A CA 1
ATOM 787 C C . ASP A 1 107 ? 3.442 -1.983 -13.474 1.00 86.81 107 ASP A C 1
ATOM 789 O O . ASP A 1 107 ? 4.081 -1.426 -12.583 1.00 86.81 107 ASP A O 1
ATOM 793 N N . VAL A 1 108 ? 2.125 -1.800 -13.582 1.00 88.12 108 VAL A N 1
ATOM 794 C CA . VAL A 1 108 ? 1.318 -1.029 -12.630 1.00 88.12 108 VAL A CA 1
ATOM 795 C C . VAL A 1 108 ? 0.054 -1.810 -12.303 1.00 88.12 108 VAL A C 1
ATOM 797 O O . VAL A 1 108 ? -0.622 -2.328 -13.180 1.00 88.12 108 VAL A O 1
ATOM 800 N N . THR A 1 109 ? -0.319 -1.873 -11.032 1.00 90.88 109 THR A N 1
ATOM 801 C CA . THR A 1 109 ? -1.591 -2.477 -10.627 1.00 90.88 109 THR A CA 1
ATOM 802 C C . THR A 1 109 ? -2.288 -1.573 -9.634 1.00 90.88 109 THR A C 1
ATOM 804 O O . THR A 1 109 ? -1.682 -1.138 -8.659 1.00 90.88 109 THR A O 1
ATOM 807 N N . ALA A 1 110 ? -3.573 -1.311 -9.853 1.00 92.31 110 ALA A N 1
ATOM 808 C CA . ALA A 1 110 ? -4.421 -0.756 -8.811 1.00 92.31 110 ALA A CA 1
ATOM 809 C C . ALA A 1 110 ? -4.805 -1.887 -7.853 1.00 92.31 110 ALA A C 1
ATOM 811 O O . ALA A 1 110 ? -5.005 -3.031 -8.277 1.00 92.31 110 ALA A O 1
ATOM 812 N N . VAL A 1 111 ? -4.889 -1.554 -6.575 1.00 95.25 111 VAL A N 1
ATOM 813 C CA . VAL A 1 111 ? -5.229 -2.434 -5.465 1.00 95.25 111 VAL A CA 1
ATOM 814 C C . VAL A 1 111 ? -6.410 -1.814 -4.736 1.00 95.25 111 VAL A C 1
ATOM 816 O O . VAL A 1 111 ? -6.388 -0.632 -4.390 1.00 95.25 111 VAL A O 1
ATOM 819 N N . ARG A 1 112 ? -7.440 -2.620 -4.492 1.00 95.88 112 ARG A N 1
ATOM 820 C CA . ARG A 1 112 ? -8.542 -2.276 -3.592 1.00 95.88 112 ARG A CA 1
ATOM 821 C C . ARG A 1 112 ? -8.581 -3.274 -2.452 1.00 95.88 112 ARG A C 1
ATOM 823 O O . ARG A 1 112 ? -8.496 -4.478 -2.689 1.00 95.88 112 ARG A O 1
ATOM 830 N N . VAL A 1 113 ? -8.720 -2.779 -1.232 1.00 97.00 113 VAL A N 1
ATOM 831 C CA . VAL A 1 113 ? -8.821 -3.602 -0.028 1.00 97.00 113 VAL A CA 1
ATOM 832 C C . VAL A 1 113 ? -10.077 -3.195 0.729 1.00 97.00 113 VAL A C 1
ATOM 834 O O . VAL A 1 113 ? -10.190 -2.060 1.185 1.00 97.00 113 VAL A O 1
ATOM 837 N N . ASN A 1 114 ? -11.015 -4.130 0.869 1.00 97.19 114 ASN A N 1
ATOM 838 C CA . ASN A 1 114 ? -12.177 -3.957 1.737 1.00 97.19 114 ASN A CA 1
ATOM 839 C C . ASN A 1 114 ? -11.792 -4.371 3.159 1.00 97.19 114 ASN A C 1
ATOM 841 O O . ASN A 1 114 ? -11.353 -5.502 3.375 1.00 97.19 114 ASN A O 1
ATOM 845 N N . THR A 1 115 ? -11.942 -3.457 4.110 1.00 97.06 115 THR A N 1
ATOM 846 C CA . THR A 1 115 ? -11.587 -3.639 5.523 1.00 97.06 115 THR A CA 1
ATOM 847 C C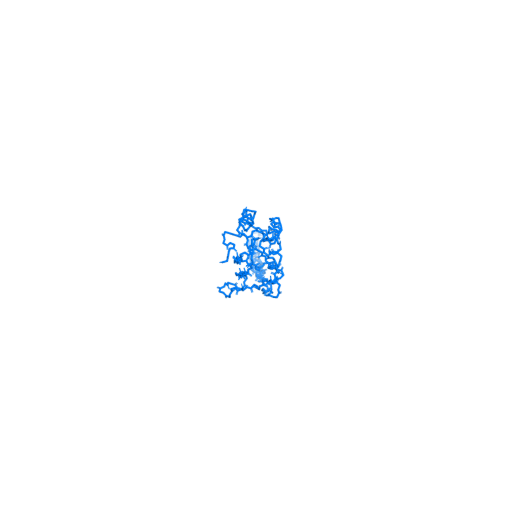 . THR A 1 115 ? -12.554 -2.841 6.411 1.00 97.06 115 THR A C 1
ATOM 849 O O . THR A 1 115 ? -13.651 -2.487 5.973 1.00 97.06 115 THR A O 1
ATOM 852 N N . THR A 1 116 ? -12.176 -2.561 7.655 1.00 97.69 116 THR A N 1
ATOM 853 C CA . THR A 1 116 ? -12.895 -1.677 8.573 1.00 97.69 116 THR A CA 1
ATOM 854 C C . THR A 1 116 ? -12.027 -0.512 9.039 1.00 97.69 116 THR A C 1
ATOM 856 O O . THR A 1 116 ? -10.813 -0.658 9.180 1.00 97.69 116 THR A O 1
ATOM 859 N N . ASP A 1 117 ? -12.652 0.632 9.304 1.00 97.19 117 ASP A N 1
ATOM 860 C CA . ASP A 1 117 ? -12.038 1.789 9.962 1.00 97.19 117 ASP A CA 1
ATOM 861 C C . ASP A 1 117 ? -11.780 1.518 11.470 1.00 97.19 117 ASP A C 1
ATOM 863 O O . ASP A 1 117 ? -12.201 0.475 11.989 1.00 97.19 117 ASP A O 1
ATOM 867 N N . PRO A 1 118 ? -11.123 2.438 12.210 1.00 96.19 118 PRO A N 1
ATOM 868 C CA . PRO A 1 118 ? -10.894 2.277 13.652 1.00 96.19 118 PRO A CA 1
ATOM 869 C C . PRO A 1 118 ? -12.169 2.146 14.501 1.00 96.19 118 PRO A C 1
ATOM 871 O O . PRO A 1 118 ? -12.113 1.674 15.635 1.00 96.19 118 PRO A O 1
ATOM 874 N N . SER A 1 119 ? -13.315 2.590 13.981 1.00 97.19 119 SER A N 1
ATOM 875 C CA . SER A 1 119 ? -14.621 2.497 14.644 1.00 97.19 119 SER A CA 1
ATOM 876 C C . SER A 1 119 ? -15.367 1.201 14.293 1.00 97.19 119 SER A C 1
ATOM 878 O O . SER A 1 119 ? -16.462 0.974 14.806 1.00 97.19 119 SER A O 1
ATOM 880 N N . GLY A 1 120 ? -14.794 0.349 13.436 1.00 96.50 120 GLY A N 1
ATOM 881 C CA . GLY A 1 120 ? -15.394 -0.898 12.967 1.00 96.50 120 GLY A CA 1
ATOM 882 C C . GLY A 1 120 ? -16.359 -0.740 11.787 1.00 96.50 120 GLY A C 1
ATOM 883 O O . GLY A 1 120 ? -17.006 -1.719 11.410 1.00 96.50 120 GLY A O 1
ATOM 884 N N . ASN A 1 121 ? -16.473 0.448 11.183 1.00 97.50 121 ASN A N 1
ATOM 885 C CA . ASN A 1 121 ? -17.311 0.638 9.998 1.00 97.50 121 ASN A CA 1
ATOM 886 C C . ASN A 1 121 ? -16.597 0.117 8.746 1.00 97.50 121 ASN A C 1
ATOM 888 O O . ASN A 1 121 ? -15.373 0.217 8.670 1.00 97.50 121 ASN A O 1
ATOM 892 N N . PRO A 1 122 ? -17.323 -0.381 7.730 1.00 96.88 122 PRO A N 1
ATOM 893 C CA . PRO A 1 122 ? -16.720 -0.766 6.457 1.00 96.88 122 PRO A CA 1
ATOM 894 C C . PRO A 1 122 ? -15.926 0.381 5.818 1.00 96.88 122 PRO A C 1
ATOM 896 O O . PRO A 1 122 ? -16.417 1.506 5.720 1.00 96.88 122 PRO A O 1
ATOM 899 N N . ALA A 1 123 ? -14.724 0.073 5.337 1.00 96.56 123 ALA A N 1
ATOM 900 C CA . ALA A 1 123 ? -13.832 1.000 4.653 1.00 96.56 123 ALA A CA 1
ATOM 901 C C . ALA A 1 123 ? -13.226 0.344 3.404 1.00 96.56 123 ALA A C 1
ATOM 903 O O . ALA A 1 123 ? -12.973 -0.862 3.374 1.00 96.56 123 ALA A O 1
ATOM 904 N N . GLU A 1 124 ? -12.967 1.149 2.376 1.00 96.81 124 GLU A N 1
ATOM 905 C CA . GLU A 1 124 ? -12.307 0.715 1.143 1.00 96.81 124 GLU A CA 1
ATOM 906 C C . GLU A 1 124 ? -11.001 1.497 0.970 1.00 96.81 124 GLU A C 1
ATOM 908 O O . GLU A 1 124 ? -11.014 2.712 0.758 1.00 96.81 124 GLU A O 1
ATOM 913 N N . VAL A 1 125 ? -9.875 0.792 1.054 1.00 97.00 125 VAL A N 1
ATOM 914 C CA . VAL A 1 125 ? -8.533 1.347 0.842 1.00 97.00 125 VAL A CA 1
ATOM 915 C C . VAL A 1 125 ? -8.148 1.167 -0.624 1.00 97.00 125 VAL A C 1
ATOM 917 O O . VAL A 1 125 ? -8.288 0.068 -1.169 1.00 97.00 125 VAL A O 1
ATOM 920 N N . LYS A 1 126 ? -7.653 2.232 -1.267 1.00 95.81 126 LYS A N 1
ATOM 921 C CA . LYS A 1 126 ? -7.267 2.226 -2.689 1.00 95.81 126 LYS A CA 1
ATOM 922 C C . LYS A 1 126 ? -5.864 2.765 -2.891 1.00 95.81 126 LYS A C 1
ATOM 924 O O . LYS A 1 126 ? -5.563 3.889 -2.508 1.00 95.81 126 LYS A O 1
ATOM 929 N N . PHE A 1 127 ? -5.014 1.997 -3.548 1.00 94.56 127 PHE A N 1
ATOM 930 C CA . PHE A 1 127 ? -3.687 2.464 -3.933 1.00 94.56 127 PHE A CA 1
ATOM 931 C C . PHE A 1 127 ? -3.198 1.724 -5.170 1.00 94.56 127 PHE A C 1
ATOM 933 O O . PHE A 1 127 ? -3.816 0.764 -5.620 1.00 94.56 127 PHE A O 1
ATOM 940 N N . SER A 1 128 ? -2.067 2.143 -5.718 1.00 92.56 128 SER A N 1
ATOM 941 C CA . SER A 1 128 ? -1.406 1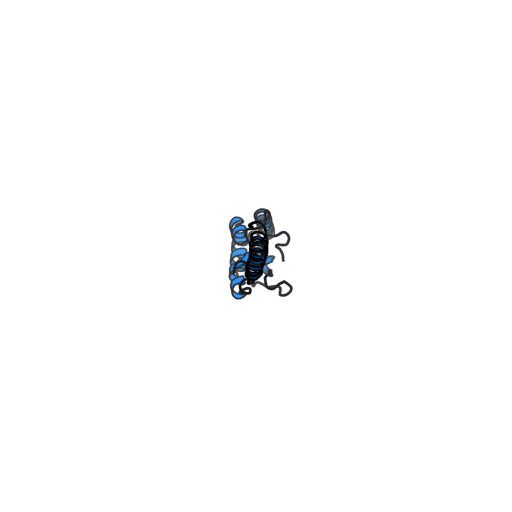.459 -6.818 1.00 92.56 128 SER A CA 1
ATOM 942 C C . SER A 1 128 ? -0.008 1.003 -6.431 1.00 92.56 128 SER A C 1
ATOM 944 O O . SER A 1 128 ? 0.686 1.631 -5.630 1.00 92.56 128 SER A O 1
ATOM 946 N N . LEU A 1 129 ? 0.402 -0.117 -7.015 1.00 92.81 129 LEU A N 1
ATOM 947 C CA . LEU A 1 129 ? 1.768 -0.610 -6.963 1.00 92.81 129 LEU A CA 1
ATOM 948 C C . LEU A 1 129 ? 2.397 -0.463 -8.344 1.00 92.81 129 LEU A C 1
ATOM 950 O O . LEU A 1 129 ? 1.724 -0.648 -9.359 1.00 92.81 129 LEU A O 1
ATOM 954 N N . ARG A 1 130 ? 3.694 -0.173 -8.375 1.00 90.38 130 ARG A N 1
ATOM 955 C CA . ARG A 1 130 ? 4.512 -0.130 -9.586 1.00 90.38 130 ARG A CA 1
ATOM 956 C C . ARG A 1 130 ? 5.646 -1.139 -9.474 1.00 90.38 130 ARG A C 1
ATOM 958 O O . ARG A 1 130 ? 6.342 -1.169 -8.461 1.00 90.38 130 ARG A O 1
ATOM 965 N N . TRP A 1 131 ? 5.841 -1.936 -10.513 1.00 90.81 131 TRP A N 1
ATOM 966 C CA . TRP A 1 131 ? 7.003 -2.792 -10.669 1.00 90.81 131 TRP A CA 1
ATOM 967 C C . TRP A 1 131 ? 8.199 -1.955 -11.113 1.00 90.81 131 TRP A C 1
ATOM 969 O O . TRP A 1 131 ? 8.127 -1.229 -12.106 1.00 90.81 131 TRP A O 1
ATOM 979 N N . ASN A 1 132 ? 9.291 -2.029 -10.362 1.00 87.56 132 ASN A N 1
ATOM 980 C CA . ASN A 1 132 ? 10.569 -1.431 -10.727 1.00 87.56 132 ASN A CA 1
ATOM 981 C C . ASN A 1 132 ? 11.705 -2.109 -9.970 1.00 87.56 132 ASN A C 1
ATOM 983 O O . ASN A 1 132 ? 11.511 -2.574 -8.845 1.00 87.56 132 ASN A O 1
ATOM 987 N N . ASP A 1 133 ? 12.884 -2.158 -10.588 1.00 84.94 133 ASP A N 1
ATOM 988 C CA . ASP A 1 133 ? 14.094 -2.737 -9.994 1.00 84.94 133 ASP A CA 1
ATOM 989 C C . ASP A 1 133 ? 13.837 -4.115 -9.346 1.00 84.94 133 ASP A C 1
ATOM 991 O O . ASP A 1 133 ? 14.284 -4.417 -8.242 1.00 84.94 133 ASP A O 1
ATOM 995 N N . ASN A 1 134 ? 13.068 -4.958 -10.044 1.00 87.69 134 ASN A N 1
ATOM 996 C CA . ASN A 1 134 ? 12.683 -6.317 -9.643 1.00 87.69 134 ASN A CA 1
ATOM 997 C C . ASN A 1 134 ? 11.814 -6.411 -8.372 1.00 87.69 134 ASN A C 1
ATOM 999 O O . ASN A 1 134 ? 11.788 -7.457 -7.711 1.00 87.69 134 ASN A O 1
ATOM 1003 N N . SER A 1 135 ? 11.097 -5.342 -8.026 1.00 91.06 135 SER A N 1
ATOM 1004 C CA . SER A 1 135 ? 10.234 -5.283 -6.848 1.00 91.06 135 SER A CA 1
ATOM 1005 C C . SER A 1 135 ? 8.934 -4.529 -7.124 1.00 91.06 135 SER A C 1
ATOM 1007 O O . SER A 1 135 ? 8.871 -3.640 -7.973 1.00 91.06 135 SER A O 1
ATOM 1009 N N . TRP A 1 136 ? 7.876 -4.893 -6.400 1.00 93.25 136 TRP A N 1
ATOM 1010 C CA . TRP A 1 136 ? 6.665 -4.082 -6.337 1.00 93.25 136 TRP A CA 1
ATOM 1011 C C . TRP A 1 136 ? 6.851 -2.999 -5.286 1.00 93.25 136 TRP A C 1
ATOM 1013 O O . TRP A 1 136 ? 7.257 -3.285 -4.163 1.00 93.25 136 TRP A O 1
ATOM 1023 N N . LEU A 1 137 ? 6.541 -1.766 -5.658 1.00 93.31 137 LEU A N 1
ATOM 1024 C CA . LEU A 1 137 ? 6.721 -0.591 -4.818 1.00 93.31 137 LEU A CA 1
ATOM 1025 C C . LEU A 1 137 ? 5.406 0.181 -4.762 1.00 93.31 137 LEU A C 1
ATOM 1027 O O . LEU A 1 137 ? 4.684 0.256 -5.759 1.00 93.31 137 LEU A O 1
ATOM 1031 N N . LEU A 1 138 ? 5.093 0.756 -3.604 1.00 93.75 138 LEU A N 1
ATOM 1032 C CA . LEU A 1 138 ? 3.946 1.639 -3.438 1.00 93.75 138 LEU A CA 1
ATOM 1033 C C . LEU A 1 138 ? 4.121 2.866 -4.340 1.00 93.75 138 LEU A C 1
ATOM 1035 O O . LEU A 1 138 ? 5.144 3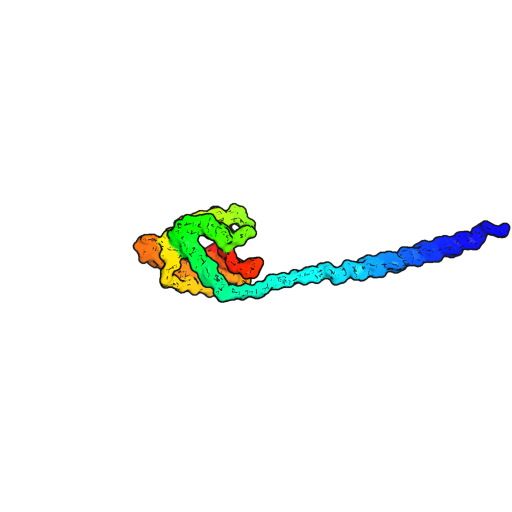.553 -4.317 1.00 93.75 138 LEU A O 1
ATOM 1039 N N . ASN A 1 139 ? 3.119 3.162 -5.155 1.00 90.50 139 ASN A N 1
ATOM 1040 C CA . ASN A 1 139 ? 3.134 4.369 -5.959 1.00 90.50 139 ASN A CA 1
ATOM 1041 C C . ASN A 1 139 ? 2.595 5.534 -5.123 1.00 90.50 139 ASN A C 1
ATOM 1043 O O . ASN A 1 139 ? 1.390 5.655 -4.971 1.00 90.50 139 ASN A O 1
ATOM 1047 N N . LEU A 1 140 ? 3.474 6.405 -4.623 1.00 86.88 140 LEU A N 1
ATOM 1048 C CA . LEU A 1 140 ? 3.105 7.662 -3.952 1.00 86.88 140 LEU A CA 1
ATOM 1049 C C . LEU A 1 140 ? 3.167 8.880 -4.891 1.00 86.88 140 LEU A C 1
ATOM 1051 O O . LEU A 1 140 ? 3.415 10.003 -4.451 1.00 86.88 140 LEU A O 1
ATOM 1055 N N . GLY A 1 141 ? 2.972 8.682 -6.196 1.00 80.31 141 GLY A N 1
ATOM 1056 C CA . GLY A 1 141 ? 2.825 9.774 -7.160 1.00 80.31 141 GLY A CA 1
ATOM 1057 C C . GLY A 1 141 ? 1.501 10.548 -7.012 1.00 80.31 141 GLY A C 1
ATOM 1058 O O . GLY A 1 141 ? 0.702 10.240 -6.126 1.00 80.31 141 GLY A O 1
ATOM 1059 N N . PRO A 1 142 ? 1.246 11.544 -7.883 1.00 69.38 142 PRO A N 1
ATOM 1060 C CA . PRO A 1 142 ? 0.020 12.357 -7.873 1.00 69.38 142 PRO A CA 1
ATOM 1061 C C . P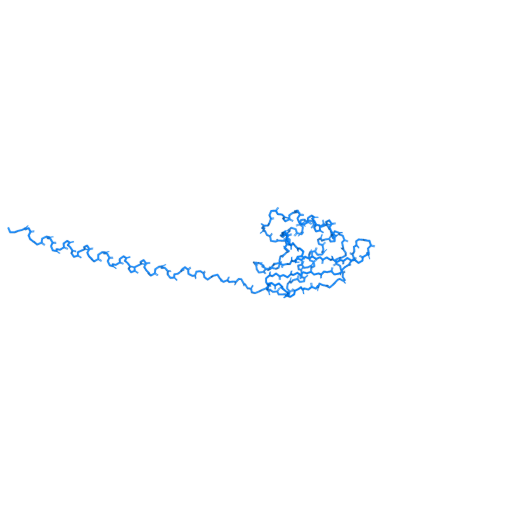RO A 1 142 ? -1.276 11.533 -7.893 1.00 69.38 142 PRO A C 1
ATOM 1063 O O . PRO A 1 142 ? -2.261 11.923 -7.277 1.00 69.38 142 PRO A O 1
ATOM 1066 N N . ASP A 1 143 ? -1.233 10.360 -8.524 1.00 67.00 143 ASP A N 1
ATOM 1067 C CA . ASP A 1 143 ? -2.375 9.467 -8.718 1.00 67.00 143 ASP A CA 1
ATOM 1068 C C . ASP A 1 143 ? -2.219 8.162 -7.918 1.00 67.00 143 ASP A C 1
ATOM 1070 O O . ASP A 1 143 ? -2.477 7.068 -8.420 1.00 67.00 143 ASP A O 1
ATOM 1074 N N . PHE A 1 144 ? -1.757 8.243 -6.661 1.00 74.00 144 PHE A N 1
ATOM 1075 C CA . PHE A 1 144 ? -1.464 7.047 -5.853 1.00 74.00 144 PHE A CA 1
ATOM 1076 C C . PHE A 1 144 ? -2.651 6.081 -5.732 1.00 74.00 144 PHE A C 1
ATOM 1078 O O . PHE A 1 144 ? -2.435 4.888 -5.543 1.00 74.00 144 PHE A O 1
ATOM 1085 N N . ARG A 1 145 ? -3.888 6.572 -5.881 1.00 74.44 145 ARG A N 1
ATOM 1086 C CA . ARG A 1 145 ? -5.138 5.804 -5.763 1.00 74.44 145 ARG A CA 1
ATOM 1087 C C . ARG A 1 145 ? -5.365 4.775 -6.883 1.00 74.44 145 ARG A C 1
ATOM 1089 O O . ARG A 1 145 ? -6.219 3.908 -6.697 1.00 74.44 145 ARG A O 1
ATOM 1096 N N . GLY A 1 146 ? -4.555 4.812 -7.947 1.00 60.72 146 GLY A N 1
ATOM 1097 C CA . GLY A 1 146 ? -4.639 3.892 -9.086 1.00 60.72 146 GLY A CA 1
ATOM 1098 C C . GLY A 1 146 ? -5.635 4.338 -10.140 1.00 60.72 146 GLY A C 1
ATOM 1099 O O . GLY A 1 146 ? -6.811 4.565 -9.783 1.00 60.72 146 GLY A O 1
#

Sequence (146 aa):
MGIENYRIETMKIRLLATTFMACVVLLFSATSLSGCTSGPAPDLGKRDAVVSSVMQALNAQDKDQLVKLAQPGPQTADSNAQLMISEWGGVNDSGYTPVYSSELSPDVTAVRVNTTDPSGNPAEVKFSLRWNDNSWLLNLGPDFRG

Foldseek 3Di:
DDDPPPVPVVVVVVVVVVVVVVVVVVVPPPPPPPPPPPPDFADPVQVVVLLLQLLVCQLVVPLVSLLVLADPDDPCSSVLSNVLNVQRRNWDSDDWDWDWDPPDDSQKIKIWIWTAGNVRHIDIRIAMWGDDPRHTGQHSPPPRRD

Radius of gyration: 30.38 Å; chains: 1; bounding box: 86×32×77 Å